Protein AF-A0A2S5T7K4-F1 (afdb_monomer)

Secondary structure (DSSP, 8-state):
-PPPHHHHHHHHHHHHHHH-TTS-HHHHHHHHHHHGGGTTTSS-HHHHHHHHHHHHHH-TTS--TTGGGS--

pLDDT: mean 80.95, std 15.65, range [39.88, 94.75]

Solvent-accessible surface area (backbone atoms only — not comparable to full-atom values): 4197 Å² total; per-residue (Å²): 133,83,71,56,68,70,59,39,24,48,47,10,16,51,42,38,43,72,78,33,80,87,55,50,72,71,40,25,41,52,51,22,55,68,48,50,89,51,47,87,80,36,96,39,42,50,58,49,31,54,53,55,54,52,53,37,69,76,35,83,89,45,65,56,83,56,63,70,72,75,80,123

Mean predicted aligned error: 6.91 Å

Nearest PDB structures (foldseek):
  7zeb-assembly1_g  TM=4.247E-01  e=8.538E+00  Ovis aries
  7vya-assembly1_E  TM=3.463E-01  e=9.044E+00  Sus scrofa

Foldseek 3Di:
DDDPLVVQLVVLLVLLCVVPVPDDSVLSSVLSNVCSVVCVVDPGSNRSNVVLVVVCVVDVVDHRPSVVVPPD

Radius of gyration: 11.8 Å; Cα contacts (8 Å, |Δi|>4): 60; chains: 1; bounding box: 30×30×22 Å

Sequence (72 aa):
MELPKLQWIRRCAQRFLDTNPWLDADQAITLAAGLWPLADEWRSPEEAADTEAAAWEDDPDEPPPAARRTLH

Organism: NCBI:txid215580

Structure (mmCIF, N/CA/C/O backbone):
data_AF-A0A2S5T7K4-F1
#
_entry.id   AF-A0A2S5T7K4-F1
#
loop_
_atom_site.group_PDB
_atom_site.id
_atom_site.type_symbol
_atom_site.label_atom_id
_atom_site.label_alt_id
_atom_site.label_comp_id
_atom_site.label_asym_id
_atom_site.label_entity_id
_atom_site.label_seq_id
_atom_site.pdbx_PDB_ins_code
_atom_site.Cartn_x
_atom_site.Cartn_y
_atom_site.Cartn_z
_atom_site.occupancy
_atom_site.B_iso_or_equiv
_atom_site.auth_seq_id
_atom_site.auth_comp_id
_atom_site.auth_asym_id
_atom_site.auth_atom_id
_atom_site.pdbx_PDB_model_num
ATOM 1 N N . MET A 1 1 ? -11.998 15.689 -1.126 1.00 49.78 1 MET A N 1
ATOM 2 C CA . MET A 1 1 ? -12.327 14.755 -0.030 1.00 49.78 1 MET A CA 1
ATOM 3 C C . MET A 1 1 ? -11.204 13.744 0.010 1.00 49.78 1 MET A C 1
ATOM 5 O O . MET A 1 1 ? -11.140 12.907 -0.879 1.00 49.78 1 MET A O 1
ATOM 9 N N . GLU A 1 2 ? -10.278 13.899 0.950 1.00 59.44 2 GLU A N 1
ATOM 10 C CA . GLU A 1 2 ? -9.175 12.956 1.148 1.00 59.44 2 GLU A CA 1
ATOM 11 C C . GLU A 1 2 ? -9.759 11.610 1.601 1.00 59.44 2 GLU A C 1
ATOM 13 O O . GLU A 1 2 ? -10.590 11.558 2.513 1.00 59.44 2 GLU A O 1
ATOM 18 N N . LEU A 1 3 ? -9.385 10.518 0.930 1.00 68.44 3 LEU A N 1
ATOM 19 C CA . LEU A 1 3 ? -9.736 9.176 1.388 1.00 68.44 3 LEU A CA 1
ATOM 20 C C . LEU A 1 3 ? -9.049 8.944 2.742 1.00 68.44 3 LEU A C 1
ATOM 22 O O . LEU A 1 3 ? -7.848 9.188 2.861 1.00 68.44 3 LEU A O 1
ATOM 26 N N . PRO A 1 4 ? -9.764 8.462 3.774 1.00 88.94 4 PRO A N 1
ATOM 27 C CA . PRO A 1 4 ? -9.138 8.184 5.056 1.00 88.94 4 PRO A CA 1
ATOM 28 C C . PRO A 1 4 ? -8.022 7.151 4.872 1.00 88.94 4 PRO A C 1
ATOM 30 O O . PRO A 1 4 ? -8.228 6.138 4.202 1.00 88.94 4 PRO A O 1
ATOM 33 N N . LYS A 1 5 ? -6.864 7.391 5.504 1.00 88.88 5 LYS A N 1
ATOM 34 C CA . LYS A 1 5 ? -5.634 6.579 5.413 1.00 88.88 5 LYS A CA 1
ATOM 35 C C . LYS A 1 5 ? -5.877 5.075 5.300 1.00 88.88 5 LYS A C 1
ATOM 37 O O . LYS A 1 5 ? -5.361 4.418 4.404 1.00 88.88 5 LYS A O 1
ATOM 42 N N . LEU A 1 6 ? -6.701 4.526 6.190 1.00 91.62 6 LEU A N 1
ATOM 43 C CA . LEU A 1 6 ? -6.998 3.093 6.220 1.00 91.62 6 LEU A CA 1
ATOM 44 C C . LEU A 1 6 ? -7.749 2.600 4.975 1.00 91.62 6 LEU A C 1
ATOM 46 O O . LEU A 1 6 ? -7.505 1.484 4.531 1.00 91.62 6 LEU A O 1
ATOM 50 N N . GLN A 1 7 ? -8.648 3.402 4.396 1.00 92.31 7 GLN A N 1
ATOM 51 C CA . GLN A 1 7 ? -9.319 3.034 3.146 1.00 92.31 7 GLN A CA 1
ATOM 52 C C . GLN A 1 7 ? -8.373 3.086 1.950 1.00 92.31 7 GLN A C 1
ATOM 54 O O . GLN A 1 7 ? -8.453 2.209 1.094 1.00 92.31 7 GLN A O 1
ATOM 59 N N . TRP A 1 8 ? -7.482 4.078 1.901 1.00 93.56 8 TRP A N 1
ATOM 60 C CA . TRP A 1 8 ? -6.482 4.172 0.840 1.00 93.56 8 TRP A CA 1
ATOM 61 C C . TRP A 1 8 ? -5.547 2.961 0.873 1.00 93.56 8 TRP A C 1
ATOM 63 O O . TRP A 1 8 ? -5.445 2.238 -0.114 1.00 93.56 8 TRP A O 1
ATOM 73 N N . ILE A 1 9 ? -4.980 2.663 2.049 1.00 93.56 9 ILE A N 1
ATOM 74 C CA . ILE A 1 9 ? -4.107 1.498 2.257 1.00 93.56 9 ILE A CA 1
ATOM 75 C C . ILE A 1 9 ? -4.847 0.210 1.901 1.00 93.56 9 ILE A C 1
ATOM 77 O O . ILE A 1 9 ? -4.306 -0.633 1.198 1.00 93.56 9 ILE A O 1
ATOM 81 N N . ARG A 1 10 ? -6.108 0.059 2.324 1.00 94.00 10 ARG A N 1
ATOM 82 C CA . ARG A 1 10 ? -6.899 -1.135 2.006 1.00 94.00 10 ARG A CA 1
ATOM 83 C C . ARG A 1 10 ? -7.122 -1.309 0.504 1.00 94.00 10 ARG A C 1
ATOM 85 O O . ARG A 1 10 ? -7.047 -2.435 0.029 1.00 94.00 10 ARG A O 1
ATOM 92 N N . ARG A 1 11 ? -7.413 -0.236 -0.239 1.00 93.88 11 ARG A N 1
ATOM 93 C CA . ARG A 1 11 ? -7.591 -0.310 -1.700 1.00 93.88 11 ARG A CA 1
ATOM 94 C C . ARG A 1 11 ? -6.290 -0.644 -2.417 1.00 93.88 11 ARG A C 1
ATOM 96 O O . ARG A 1 11 ? -6.293 -1.514 -3.277 1.00 93.88 11 ARG A O 1
ATOM 103 N N . CYS A 1 12 ? -5.196 -0.011 -2.007 1.00 93.94 12 CYS A N 1
ATOM 104 C CA . CYS A 1 12 ? -3.863 -0.268 -2.539 1.00 93.94 12 CYS A CA 1
ATOM 105 C C . CYS A 1 12 ? -3.443 -1.730 -2.281 1.00 93.94 12 CYS A C 1
ATOM 107 O O . CYS A 1 12 ? -3.104 -2.457 -3.208 1.00 93.94 12 CYS A O 1
ATOM 109 N N . ALA A 1 13 ? -3.611 -2.219 -1.048 1.00 93.25 13 ALA A N 1
ATOM 110 C CA . ALA A 1 13 ? -3.346 -3.612 -0.688 1.00 93.25 13 ALA A CA 1
ATOM 111 C C . ALA A 1 13 ? -4.233 -4.596 -1.465 1.00 93.25 13 ALA A C 1
ATOM 113 O O . ALA A 1 13 ? -3.760 -5.626 -1.935 1.00 93.25 13 ALA A O 1
ATOM 114 N N . GLN A 1 14 ? -5.519 -4.276 -1.638 1.00 94.75 14 GLN A N 1
ATOM 115 C CA . GLN A 1 14 ? -6.423 -5.106 -2.430 1.00 94.75 14 GLN A CA 1
ATOM 116 C C . GLN A 1 14 ? -5.975 -5.189 -3.891 1.00 94.75 14 GLN A C 1
ATOM 118 O O . GLN A 1 14 ? -6.081 -6.259 -4.484 1.00 94.75 14 GLN A O 1
ATOM 123 N N . ARG A 1 15 ? -5.466 -4.083 -4.450 1.00 94.25 15 ARG A N 1
ATOM 124 C CA . ARG A 1 15 ? -4.927 -4.047 -5.808 1.00 94.25 15 ARG A CA 1
ATOM 125 C C . ARG A 1 15 ? -3.686 -4.923 -5.937 1.00 94.25 15 ARG A C 1
ATOM 127 O O . ARG A 1 15 ? -3.635 -5.717 -6.865 1.00 94.25 15 ARG A O 1
ATOM 134 N N . PHE A 1 16 ? -2.761 -4.855 -4.978 1.00 91.56 16 PHE A N 1
ATOM 135 C CA . PHE A 1 16 ? -1.600 -5.747 -4.944 1.00 91.56 16 PHE A CA 1
ATOM 136 C C . PHE A 1 16 ? -1.996 -7.223 -4.948 1.00 91.56 16 PHE A C 1
ATOM 138 O O . PHE A 1 16 ? -1.430 -7.989 -5.714 1.00 91.56 16 PHE A O 1
ATOM 145 N N . LEU A 1 17 ? -2.979 -7.620 -4.136 1.00 91.50 17 LEU A N 1
ATOM 146 C CA . LEU A 1 17 ? -3.441 -9.013 -4.079 1.00 91.50 17 LEU A CA 1
ATOM 147 C C . LEU A 1 17 ? -4.148 -9.468 -5.365 1.00 91.50 17 LEU A C 1
ATOM 149 O O . LEU A 1 17 ? -4.086 -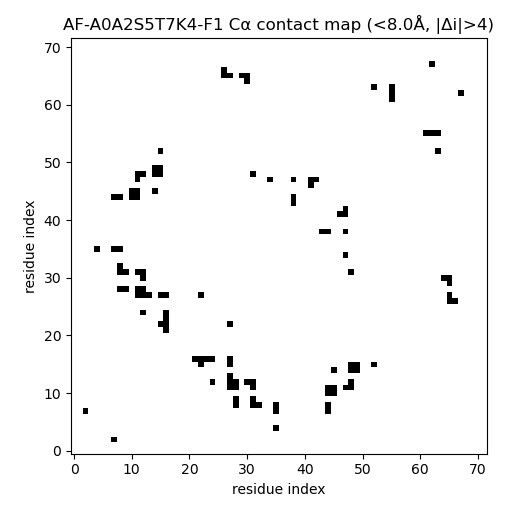10.644 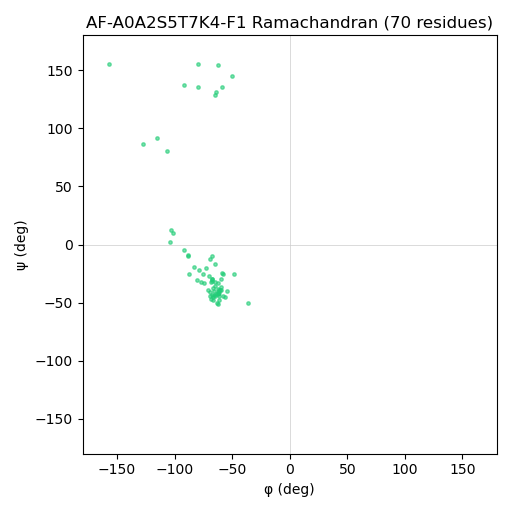-5.711 1.00 91.50 17 LEU A O 1
ATOM 153 N N . ASP A 1 18 ? -4.834 -8.554 -6.056 1.00 92.19 18 ASP A N 1
ATOM 154 C CA . ASP A 1 18 ? -5.524 -8.831 -7.323 1.00 92.19 18 ASP A CA 1
ATOM 155 C C . ASP A 1 18 ? -4.531 -9.089 -8.465 1.00 92.19 18 ASP A C 1
ATOM 157 O O . ASP A 1 18 ? -4.714 -10.010 -9.259 1.00 92.19 18 ASP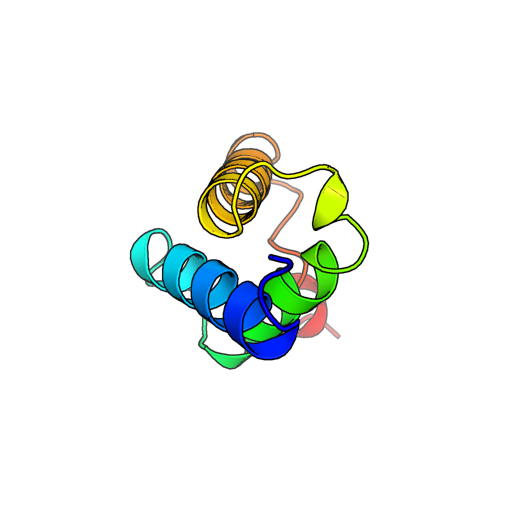 A O 1
ATOM 161 N N . THR A 1 19 ? -3.449 -8.308 -8.517 1.00 88.38 19 THR A N 1
ATOM 162 C CA . THR A 1 19 ? -2.421 -8.415 -9.562 1.00 88.38 19 THR A CA 1
ATOM 163 C C . THR A 1 19 ? -1.327 -9.427 -9.224 1.00 88.38 19 THR A C 1
ATOM 165 O O . THR A 1 19 ? -0.728 -10.003 -10.129 1.00 88.38 19 THR A O 1
ATOM 168 N N . ASN A 1 20 ? -1.093 -9.701 -7.938 1.00 86.19 20 ASN A N 1
ATOM 169 C CA . ASN A 1 20 ? -0.032 -10.580 -7.457 1.00 86.19 20 ASN A CA 1
ATOM 170 C C . ASN A 1 20 ? -0.603 -11.659 -6.521 1.00 86.19 20 ASN A C 1
ATOM 172 O O . ASN A 1 20 ? -0.571 -11.509 -5.299 1.00 86.19 20 ASN A O 1
ATOM 176 N N . PRO A 1 21 ? -1.085 -12.795 -7.055 1.00 83.12 21 PRO A N 1
ATOM 177 C CA . PRO A 1 21 ? -1.688 -13.860 -6.244 1.00 83.12 21 PRO A CA 1
ATOM 178 C C . PRO A 1 21 ? -0.691 -14.584 -5.323 1.00 83.12 21 PRO A C 1
ATOM 180 O O . PRO A 1 21 ? -1.091 -15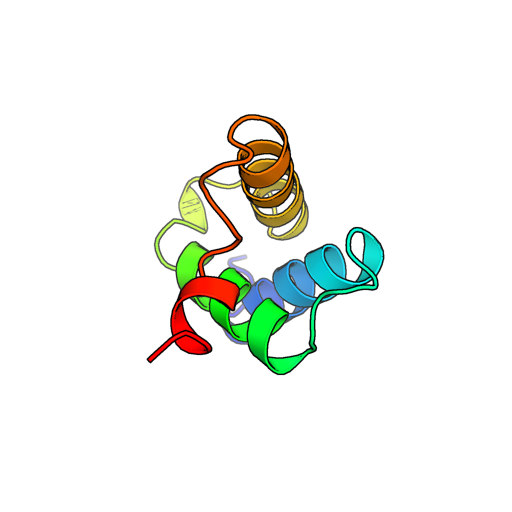.385 -4.482 1.00 83.12 21 PRO A O 1
ATOM 183 N N . TRP A 1 22 ? 0.608 -14.336 -5.497 1.00 83.44 22 TRP A N 1
ATOM 184 C CA . TRP A 1 22 ? 1.690 -14.864 -4.665 1.00 83.44 22 TRP A CA 1
ATOM 185 C C . TRP A 1 22 ? 2.003 -13.977 -3.446 1.00 83.44 22 TRP A C 1
ATOM 187 O O . TRP A 1 22 ? 2.755 -14.402 -2.569 1.00 83.44 22 TRP A O 1
ATOM 197 N N . LEU A 1 23 ? 1.442 -12.764 -3.376 1.00 85.81 23 LEU A N 1
ATOM 198 C CA . LEU A 1 23 ? 1.592 -11.852 -2.243 1.00 85.81 23 LEU A CA 1
ATOM 199 C C . LEU A 1 23 ? 0.649 -12.247 -1.101 1.00 85.81 23 LEU A C 1
ATOM 201 O O . LEU A 1 23 ? -0.535 -12.507 -1.307 1.00 85.81 23 LEU A O 1
ATOM 205 N N . ASP A 1 24 ? 1.169 -12.246 0.126 1.00 89.00 24 ASP A N 1
ATOM 206 C CA . ASP A 1 24 ? 0.349 -12.459 1.319 1.00 89.00 24 ASP A CA 1
ATOM 207 C C . ASP A 1 24 ? -0.389 -11.169 1.718 1.00 89.00 24 ASP A C 1
ATOM 209 O O . ASP A 1 24 ? 0.068 -10.057 1.434 1.00 89.00 24 ASP A O 1
ATOM 213 N N . ALA A 1 25 ? -1.518 -11.289 2.418 1.00 88.75 25 ALA A N 1
ATOM 214 C CA . ALA A 1 25 ? -2.323 -10.134 2.812 1.00 88.75 25 ALA A CA 1
ATOM 215 C C . ALA A 1 25 ? -1.546 -9.169 3.722 1.00 88.75 25 ALA A C 1
ATOM 217 O O . ALA A 1 25 ? -1.647 -7.952 3.559 1.00 88.75 25 ALA A O 1
ATOM 218 N N . ASP A 1 26 ? -0.738 -9.697 4.644 1.00 89.81 26 ASP A N 1
ATOM 219 C CA . ASP A 1 26 ? 0.095 -8.881 5.537 1.00 89.81 26 ASP A CA 1
ATOM 220 C C . ASP A 1 26 ? 1.192 -8.124 4.766 1.00 89.81 26 ASP A C 1
ATOM 222 O O . ASP A 1 26 ? 1.458 -6.941 5.009 1.00 89.81 26 ASP A O 1
ATOM 226 N N . GLN A 1 27 ? 1.762 -8.778 3.750 1.00 88.31 27 GLN A N 1
ATOM 227 C CA . GLN A 1 27 ? 2.749 -8.175 2.859 1.00 88.31 27 GLN A CA 1
ATOM 228 C C . GLN A 1 27 ? 2.125 -7.058 2.018 1.00 88.31 27 GLN A C 1
ATOM 230 O O . GLN A 1 27 ? 2.653 -5.948 1.988 1.00 88.31 27 GLN A O 1
ATOM 235 N N . ALA A 1 28 ? 0.965 -7.308 1.406 1.00 89.8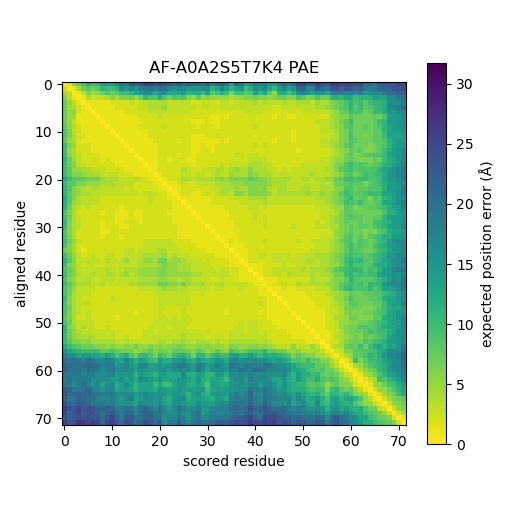1 28 ALA A N 1
ATOM 236 C CA . ALA A 1 28 ? 0.241 -6.311 0.624 1.00 89.81 28 ALA A CA 1
ATOM 237 C C . ALA A 1 28 ? -0.146 -5.082 1.465 1.00 89.81 28 ALA A C 1
ATOM 239 O O . ALA A 1 28 ? -0.026 -3.947 1.001 1.00 89.81 28 ALA A O 1
ATOM 240 N N . ILE A 1 29 ? -0.558 -5.283 2.723 1.00 91.31 29 ILE A N 1
ATOM 241 C CA . ILE A 1 29 ? -0.843 -4.190 3.664 1.00 91.31 29 ILE A CA 1
ATOM 242 C C . ILE A 1 29 ? 0.429 -3.411 4.005 1.00 91.31 29 ILE A C 1
ATOM 244 O O . ILE A 1 29 ? 0.393 -2.181 4.035 1.00 91.31 29 ILE A O 1
ATOM 248 N N . THR A 1 30 ? 1.545 -4.098 4.248 1.00 90.62 30 THR A N 1
ATOM 249 C CA . THR A 1 30 ? 2.833 -3.460 4.554 1.00 90.62 30 THR A CA 1
ATOM 250 C C . THR A 1 30 ? 3.309 -2.583 3.397 1.00 90.62 30 THR A C 1
ATOM 252 O O . THR A 1 30 ? 3.710 -1.440 3.619 1.00 90.62 30 THR A O 1
ATOM 255 N N . LEU A 1 31 ? 3.201 -3.080 2.165 1.00 89.62 31 LEU A N 1
ATOM 256 C CA . LEU A 1 31 ? 3.544 -2.341 0.949 1.00 89.62 31 LEU A CA 1
ATOM 257 C C . LEU A 1 31 ? 2.645 -1.119 0.768 1.00 89.62 31 LEU A 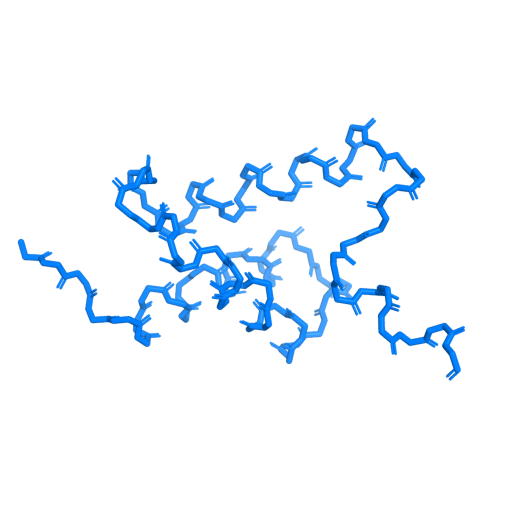C 1
ATOM 259 O O . LEU A 1 31 ? 3.127 0.006 0.660 1.00 89.62 31 LEU A O 1
ATOM 263 N N . ALA A 1 32 ? 1.331 -1.313 0.861 1.00 91.69 32 ALA A N 1
ATOM 264 C CA . ALA A 1 32 ? 0.367 -0.225 0.775 1.00 91.69 32 ALA A CA 1
ATOM 265 C C . ALA A 1 32 ? 0.568 0.840 1.869 1.00 91.69 32 ALA A C 1
ATOM 267 O O . ALA A 1 32 ? 0.410 2.035 1.626 1.00 91.69 32 ALA A O 1
ATOM 268 N N . ALA A 1 33 ? 0.941 0.437 3.086 1.00 91.19 33 ALA A N 1
ATOM 269 C CA . ALA A 1 33 ? 1.272 1.366 4.161 1.00 91.19 33 ALA A CA 1
ATOM 270 C C . ALA A 1 33 ? 2.571 2.143 3.890 1.00 91.19 33 ALA A C 1
ATOM 272 O O . ALA A 1 33 ? 2.669 3.300 4.302 1.00 91.19 33 ALA A O 1
ATOM 273 N N . GLY A 1 34 ? 3.533 1.528 3.195 1.00 90.19 34 GLY A N 1
ATOM 274 C CA . GLY A 1 34 ? 4.771 2.161 2.737 1.00 90.19 34 GLY A CA 1
ATOM 275 C C . GLY A 1 34 ? 4.553 3.219 1.655 1.00 90.19 34 GLY A C 1
ATOM 276 O O . GLY A 1 34 ? 5.280 4.206 1.637 1.00 90.19 34 GLY A O 1
ATOM 277 N N . LEU A 1 35 ? 3.512 3.069 0.830 1.00 89.88 35 LEU A N 1
ATOM 278 C CA . LEU A 1 35 ? 3.144 4.036 -0.213 1.00 89.88 35 LEU A CA 1
ATOM 27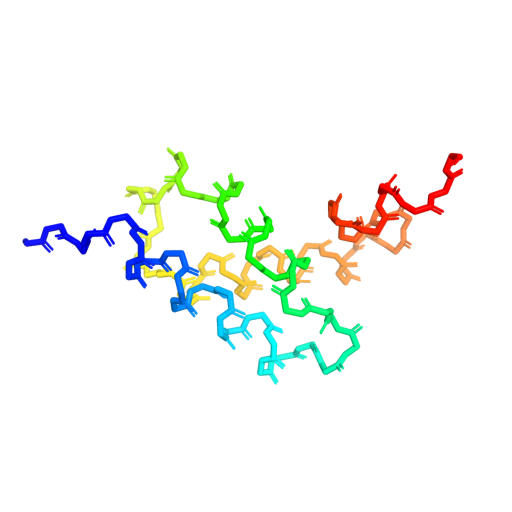9 C C . LEU A 1 35 ? 2.295 5.209 0.303 1.00 89.88 35 LEU A C 1
ATOM 281 O O . LEU A 1 35 ? 2.257 6.268 -0.319 1.00 89.88 35 LEU A O 1
ATOM 285 N N . TRP A 1 36 ? 1.646 5.064 1.464 1.00 90.12 36 TRP A N 1
ATOM 286 C CA . TRP A 1 36 ? 0.803 6.116 2.048 1.00 90.12 36 TRP A CA 1
ATOM 287 C C . TRP A 1 36 ? 1.482 7.491 2.236 1.00 90.12 36 TRP A C 1
ATOM 289 O O . TRP A 1 36 ? 0.815 8.500 2.014 1.00 90.12 36 TRP A O 1
ATOM 299 N N . PRO A 1 37 ? 2.756 7.606 2.663 1.00 89.81 37 PRO A N 1
ATOM 300 C CA . PRO A 1 37 ? 3.429 8.901 2.790 1.00 89.81 37 PRO A CA 1
ATOM 301 C C . PRO A 1 37 ? 3.477 9.699 1.482 1.00 89.81 37 PRO A C 1
ATOM 303 O O . PRO A 1 37 ? 3.542 10.921 1.536 1.00 89.81 37 PRO A O 1
ATOM 306 N N . LEU A 1 38 ? 3.409 9.007 0.342 1.00 88.44 38 LEU A N 1
ATOM 307 C CA . LEU A 1 38 ? 3.400 9.574 -1.004 1.00 88.44 38 LEU A CA 1
ATOM 308 C C . LEU A 1 38 ? 1.977 9.596 -1.596 1.00 88.44 38 LEU A C 1
ATOM 310 O O . LEU A 1 38 ? 1.802 9.857 -2.778 1.00 88.44 38 LEU A O 1
ATOM 314 N N . ALA A 1 39 ? 0.932 9.308 -0.805 1.00 88.44 39 ALA A N 1
ATOM 315 C CA . ALA A 1 39 ? -0.445 9.163 -1.295 1.00 88.44 39 ALA A CA 1
ATOM 316 C C . ALA A 1 39 ? -0.998 10.408 -2.007 1.00 88.44 39 ALA A C 1
ATOM 318 O O . ALA A 1 39 ? -1.912 10.263 -2.813 1.00 88.44 39 ALA A O 1
ATOM 319 N N . ASP A 1 40 ? -0.467 11.597 -1.707 1.00 87.56 40 ASP A N 1
ATOM 320 C CA . ASP A 1 40 ? -0.839 12.860 -2.362 1.00 87.56 40 ASP A CA 1
ATOM 321 C C . ASP A 1 40 ? -0.242 12.992 -3.776 1.00 87.56 40 ASP A C 1
ATOM 323 O O . ASP A 1 40 ? -0.808 13.661 -4.636 1.00 87.56 40 ASP A O 1
ATOM 327 N N . GLU A 1 41 ? 0.875 12.308 -4.041 1.00 89.94 41 GLU A N 1
ATOM 328 C CA . GLU A 1 41 ? 1.535 12.283 -5.352 1.00 89.94 41 GLU A CA 1
ATOM 329 C C . GLU A 1 41 ? 0.837 11.323 -6.324 1.00 89.94 41 GLU A C 1
ATOM 331 O O . GLU A 1 41 ? 0.940 11.469 -7.543 1.00 89.94 41 GLU A O 1
ATOM 336 N N . TRP A 1 42 ? 0.085 10.362 -5.786 1.00 89.38 42 TRP A N 1
ATOM 337 C CA . TRP A 1 42 ? -0.644 9.364 -6.556 1.00 89.38 42 TRP A CA 1
ATOM 338 C C . TRP A 1 42 ? -2.068 9.815 -6.856 1.00 89.38 42 TRP A C 1
ATOM 340 O O . TRP A 1 42 ? -2.807 10.263 -5.977 1.00 89.38 42 TRP A O 1
ATOM 350 N N . ARG A 1 43 ? -2.528 9.596 -8.094 1.00 88.00 43 ARG A N 1
ATOM 351 C CA . ARG A 1 43 ? -3.916 9.912 -8.460 1.00 88.00 43 ARG A CA 1
ATOM 352 C C . ARG A 1 43 ? -4.916 8.991 -7.753 1.00 88.00 43 ARG A C 1
ATOM 354 O O . ARG A 1 43 ? -6.062 9.380 -7.519 1.00 88.00 43 ARG A O 1
ATOM 361 N N . SER A 1 44 ? -4.506 7.758 -7.451 1.00 91.00 44 SER A N 1
ATOM 362 C CA . SER A 1 44 ? -5.327 6.751 -6.774 1.00 91.00 44 SER A CA 1
ATOM 363 C C . SER A 1 44 ? -4.467 5.685 -6.078 1.00 91.00 44 SER A C 1
ATOM 365 O O . SER A 1 44 ? -3.330 5.461 -6.497 1.00 91.00 44 SER A O 1
ATOM 367 N N . PRO A 1 45 ? -4.986 5.006 -5.035 1.00 91.75 45 PRO A N 1
ATOM 368 C CA . PRO A 1 45 ? -4.282 3.891 -4.397 1.00 91.75 45 PRO A CA 1
ATOM 369 C C . PRO A 1 45 ? -3.981 2.731 -5.353 1.00 91.75 45 PRO A C 1
ATOM 371 O O . PRO A 1 45 ? -2.997 2.020 -5.164 1.00 91.75 45 PRO A O 1
ATOM 374 N N . GLU A 1 46 ? -4.827 2.529 -6.360 1.00 93.19 46 GLU A N 1
ATOM 375 C CA . GLU A 1 46 ? -4.656 1.514 -7.393 1.00 93.19 46 GLU A CA 1
ATOM 376 C C . GLU A 1 46 ? -3.459 1.838 -8.300 1.00 93.19 46 GLU A C 1
ATOM 378 O O . GLU A 1 46 ? -2.603 0.983 -8.493 1.00 93.19 46 GLU A O 1
ATOM 383 N N . GLU A 1 47 ? -3.341 3.086 -8.768 1.00 91.75 47 GLU A N 1
ATOM 384 C CA . GLU A 1 47 ? -2.206 3.550 -9.588 1.00 91.75 47 GLU A CA 1
ATOM 385 C C . GLU A 1 47 ? -0.865 3.422 -8.850 1.00 91.75 47 GLU A C 1
ATOM 387 O O . GLU A 1 47 ? 0.129 3.003 -9.444 1.00 91.75 47 GLU A O 1
ATOM 392 N N . ALA A 1 48 ? -0.850 3.717 -7.546 1.00 91.81 48 ALA A N 1
ATOM 393 C CA . ALA A 1 48 ? 0.329 3.535 -6.703 1.00 91.81 48 ALA A CA 1
ATOM 394 C C . ALA A 1 48 ? 0.752 2.058 -6.629 1.00 91.81 48 ALA A C 1
ATOM 396 O O . ALA A 1 48 ? 1.935 1.744 -6.725 1.00 91.81 48 ALA A O 1
ATOM 397 N N . ALA A 1 49 ? -0.220 1.150 -6.490 1.00 91.31 49 ALA A N 1
ATOM 398 C CA . ALA A 1 49 ? 0.040 -0.285 -6.435 1.00 91.31 49 ALA A CA 1
ATOM 399 C C . ALA A 1 49 ? 0.523 -0.845 -7.781 1.00 91.31 49 ALA A C 1
ATOM 401 O O . ALA A 1 49 ? 1.479 -1.611 -7.801 1.00 91.31 49 ALA A O 1
ATOM 402 N N . ASP A 1 50 ? -0.104 -0.461 -8.898 1.00 90.19 50 ASP A N 1
ATOM 403 C CA . ASP A 1 50 ? 0.332 -0.883 -10.237 1.00 90.19 50 ASP A CA 1
ATOM 404 C C . ASP A 1 50 ? 1.746 -0.369 -10.555 1.00 90.19 50 ASP A C 1
ATOM 406 O 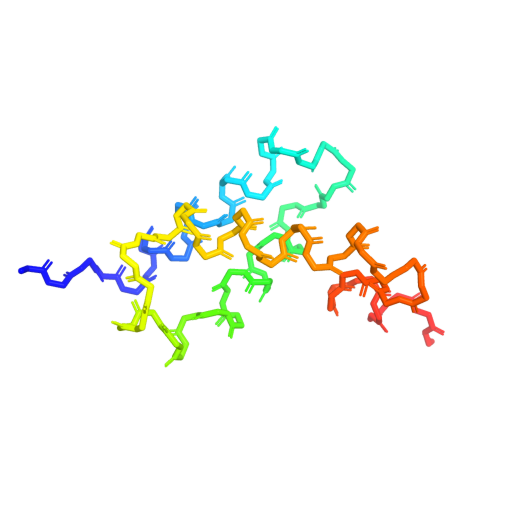O . ASP A 1 50 ? 2.558 -1.116 -11.094 1.00 90.19 50 ASP A O 1
ATOM 410 N N . THR A 1 51 ? 2.064 0.876 -10.186 1.00 89.25 51 THR A N 1
ATOM 411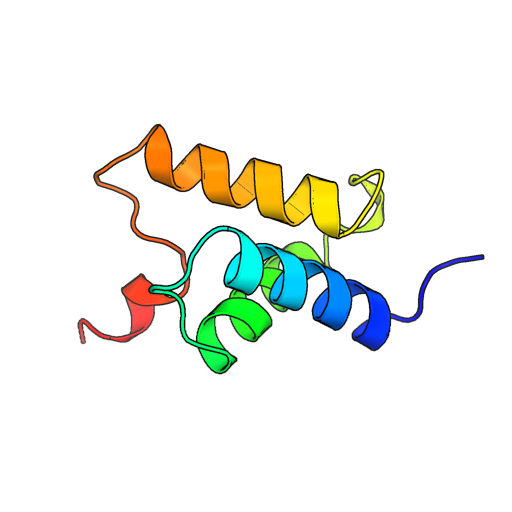 C CA . THR A 1 51 ? 3.396 1.457 -10.430 1.00 89.25 51 THR A CA 1
ATOM 412 C C . THR A 1 51 ? 4.478 0.758 -9.611 1.00 89.25 51 THR A C 1
ATOM 414 O O . THR A 1 51 ? 5.522 0.406 -10.153 1.00 89.25 51 THR A O 1
ATOM 417 N N . GLU A 1 52 ? 4.223 0.517 -8.324 1.00 88.25 52 GLU A N 1
ATOM 418 C CA . GLU A 1 52 ? 5.161 -0.205 -7.461 1.00 88.25 52 GLU A CA 1
ATOM 419 C C . GLU A 1 52 ? 5.329 -1.665 -7.908 1.00 88.25 52 GLU A C 1
ATOM 421 O O . GLU A 1 52 ? 6.442 -2.179 -7.937 1.00 88.25 52 GLU A O 1
ATOM 426 N N . ALA A 1 53 ? 4.241 -2.327 -8.315 1.00 86.00 53 ALA A N 1
ATOM 427 C CA . ALA A 1 53 ? 4.302 -3.692 -8.832 1.00 86.00 53 ALA A CA 1
ATOM 428 C C . ALA A 1 53 ? 5.113 -3.777 -10.134 1.00 86.00 53 ALA A C 1
ATOM 430 O O . ALA A 1 53 ? 5.937 -4.676 -10.277 1.00 86.00 53 ALA A O 1
ATOM 431 N N . ALA A 1 54 ? 4.930 -2.821 -11.050 1.00 86.38 54 ALA A N 1
ATOM 432 C CA . ALA A 1 54 ? 5.705 -2.743 -12.285 1.00 86.38 54 ALA A CA 1
ATOM 433 C C . ALA A 1 54 ? 7.205 -2.524 -12.021 1.00 86.38 54 ALA A C 1
ATOM 435 O O . ALA A 1 54 ? 8.036 -3.049 -12.759 1.00 86.38 54 ALA A O 1
ATOM 436 N N . ALA A 1 55 ? 7.564 -1.797 -10.957 1.00 83.69 55 ALA A N 1
ATOM 437 C CA . ALA A 1 55 ? 8.961 -1.609 -10.570 1.00 83.69 55 ALA A CA 1
ATOM 438 C C . ALA A 1 55 ? 9.636 -2.923 -10.131 1.00 83.69 55 ALA A C 1
ATOM 440 O O . ALA A 1 55 ? 10.821 -3.106 -10.394 1.00 83.69 55 ALA A O 1
ATOM 441 N N . TRP A 1 56 ? 8.896 -3.862 -9.526 1.00 79.81 56 TRP A N 1
ATOM 442 C CA . TRP A 1 56 ? 9.429 -5.191 -9.178 1.00 79.81 56 TRP A CA 1
ATOM 443 C C . TRP A 1 56 ? 9.683 -6.076 -10.402 1.00 79.81 56 TRP A C 1
ATOM 445 O O . TRP A 1 56 ? 10.497 -6.992 -10.341 1.00 79.81 56 TRP A O 1
ATOM 455 N N . GLU A 1 57 ? 8.953 -5.853 -11.498 1.00 70.62 57 GLU A N 1
ATOM 456 C CA . GLU A 1 57 ? 9.135 -6.617 -12.737 1.00 70.62 57 GLU A CA 1
ATOM 457 C C . GLU A 1 57 ? 10.316 -6.100 -13.572 1.00 70.62 57 GLU A C 1
ATOM 459 O O . GLU A 1 57 ? 10.949 -6.889 -14.277 1.00 70.62 57 GLU A O 1
ATOM 464 N N . ASP A 1 58 ? 10.618 -4.799 -13.494 1.00 68.69 58 ASP A N 1
ATOM 465 C CA . ASP A 1 58 ? 11.732 -4.171 -14.221 1.00 68.69 58 ASP A CA 1
ATOM 466 C C . ASP A 1 58 ? 13.095 -4.471 -13.570 1.00 68.69 58 ASP A C 1
ATOM 468 O O . ASP A 1 58 ? 14.087 -4.654 -14.280 1.00 68.69 58 ASP A O 1
ATOM 472 N N . ASP A 1 59 ? 13.136 -4.613 -12.239 1.00 63.44 59 ASP A N 1
ATOM 473 C CA . ASP A 1 59 ? 14.345 -4.972 -11.494 1.00 63.44 59 ASP A CA 1
ATOM 474 C C . ASP A 1 59 ? 14.204 -6.352 -10.810 1.00 63.44 59 ASP A C 1
ATOM 476 O O . ASP A 1 59 ? 13.715 -6.458 -9.683 1.00 63.44 59 ASP A O 1
ATOM 480 N N . PRO A 1 60 ? 14.621 -7.453 -11.472 1.00 57.47 60 PRO A N 1
ATOM 481 C CA . PRO A 1 60 ? 14.445 -8.813 -10.952 1.00 57.47 60 PRO A CA 1
ATOM 482 C C . PRO A 1 60 ? 15.312 -9.125 -9.721 1.00 57.47 60 PRO A C 1
ATOM 484 O O . PRO A 1 60 ? 15.099 -10.154 -9.073 1.00 57.47 60 PRO A O 1
ATOM 487 N N . ASP A 1 61 ? 16.292 -8.272 -9.405 1.00 59.69 61 ASP A N 1
ATOM 488 C CA . ASP A 1 61 ? 17.113 -8.356 -8.190 1.00 59.69 61 ASP A CA 1
ATOM 489 C C . ASP A 1 61 ? 16.470 -7.602 -7.013 1.00 59.69 61 ASP A C 1
ATOM 491 O O . ASP A 1 61 ? 16.910 -7.736 -5.865 1.00 59.69 61 ASP A O 1
ATOM 495 N N . GLU A 1 62 ? 15.397 -6.847 -7.267 1.00 57.47 62 GLU A N 1
ATOM 496 C CA . GLU A 1 62 ? 14.683 -6.070 -6.271 1.00 57.47 62 GLU A CA 1
ATOM 497 C C . GLU A 1 62 ? 13.332 -6.713 -5.921 1.00 57.47 62 GLU A C 1
ATOM 499 O O . GLU A 1 62 ? 12.275 -6.303 -6.402 1.00 57.47 62 GLU A O 1
ATOM 504 N N . PRO A 1 63 ? 13.330 -7.746 -5.046 1.00 56.81 63 PRO A N 1
ATOM 505 C CA . PRO A 1 63 ? 12.086 -8.357 -4.620 1.00 56.81 63 PRO A CA 1
ATOM 506 C C . PRO A 1 63 ? 11.243 -7.308 -3.883 1.00 56.81 63 PRO A C 1
ATOM 508 O O . PRO A 1 63 ? 11.805 -6.380 -3.281 1.00 56.81 63 PRO A O 1
ATOM 511 N N . PRO A 1 64 ? 9.905 -7.468 -3.861 1.00 61.09 64 PRO A N 1
ATOM 512 C CA . PRO A 1 64 ? 9.026 -6.509 -3.208 1.00 61.09 64 PRO A CA 1
ATOM 513 C C . PRO A 1 64 ? 9.530 -6.217 -1.787 1.00 61.09 64 PRO A C 1
ATOM 515 O O . PRO A 1 64 ? 10.005 -7.137 -1.107 1.00 61.09 64 PRO A O 1
ATOM 518 N N . PRO A 1 65 ? 9.393 -4.978 -1.281 1.00 59.25 65 PRO A N 1
ATOM 519 C CA . PRO A 1 65 ? 9.882 -4.588 0.044 1.00 59.25 65 PRO A CA 1
ATOM 520 C C . PRO A 1 65 ? 9.483 -5.552 1.179 1.00 59.25 65 PRO A C 1
ATOM 522 O O . PRO A 1 65 ? 10.181 -5.654 2.189 1.00 59.25 65 PRO A O 1
ATOM 525 N N . ALA A 1 66 ? 8.377 -6.284 1.013 1.00 53.69 66 ALA A N 1
ATOM 526 C CA . ALA A 1 66 ? 7.893 -7.294 1.944 1.00 53.69 66 ALA A CA 1
ATOM 527 C C . ALA A 1 66 ? 8.688 -8.621 1.932 1.00 53.69 66 ALA A C 1
ATOM 529 O O . ALA A 1 66 ? 8.884 -9.214 2.992 1.00 53.69 66 ALA A O 1
ATOM 530 N N . ALA A 1 67 ? 9.220 -9.056 0.786 1.00 49.56 67 ALA A N 1
ATOM 531 C CA . ALA A 1 67 ? 10.054 -10.258 0.674 1.00 49.56 67 ALA A CA 1
ATOM 532 C C . ALA A 1 67 ? 11.461 -10.065 1.274 1.00 49.56 67 ALA A C 1
ATOM 534 O O . ALA A 1 67 ? 12.110 -11.029 1.683 1.00 49.56 67 ALA A O 1
ATOM 535 N N . ARG A 1 68 ? 11.913 -8.811 1.431 1.00 52.12 68 ARG A N 1
ATOM 536 C CA . ARG A 1 68 ? 13.174 -8.485 2.123 1.00 52.12 68 ARG A CA 1
ATOM 537 C C . ARG A 1 68 ? 13.158 -8.847 3.621 1.00 52.12 68 ARG A C 1
ATOM 539 O O . ARG A 1 68 ? 14.221 -8.942 4.225 1.00 52.12 68 ARG A O 1
ATOM 546 N N . ARG A 1 69 ? 11.985 -9.072 4.238 1.00 45.78 69 ARG A N 1
ATOM 547 C CA . ARG A 1 69 ? 11.845 -9.378 5.682 1.00 45.78 69 ARG A CA 1
ATOM 548 C C . ARG A 1 69 ? 11.848 -10.863 6.049 1.00 45.78 69 ARG A C 1
ATOM 550 O O . ARG A 1 69 ? 11.845 -11.162 7.238 1.00 45.78 69 ARG A O 1
ATOM 557 N N . THR A 1 70 ? 11.884 -11.781 5.084 1.00 47.34 70 THR A N 1
ATOM 558 C CA . THR A 1 70 ? 11.886 -13.237 5.346 1.00 47.34 70 THR A CA 1
ATOM 559 C C . THR A 1 70 ? 13.249 -13.911 5.176 1.00 47.34 70 THR A C 1
ATOM 561 O O . THR A 1 70 ? 13.342 -15.123 5.336 1.00 47.34 70 THR A O 1
ATOM 564 N N . LEU A 1 71 ? 14.307 -13.157 4.863 1.00 46.59 71 LEU A N 1
ATOM 565 C CA . LEU A 1 71 ? 15.644 -13.702 4.585 1.00 46.59 71 LEU A CA 1
ATOM 566 C C . LEU A 1 71 ? 16.663 -13.549 5.729 1.00 46.59 71 LEU A C 1
ATOM 568 O O . LEU A 1 71 ? 17.844 -13.789 5.486 1.00 46.59 71 LEU A O 1
ATOM 572 N N . HIS A 1 72 ? 16.249 -13.189 6.952 1.00 39.88 72 HIS A N 1
ATOM 573 C CA . HIS A 1 72 ? 17.182 -13.055 8.078 1.00 39.88 72 HIS A CA 1
ATOM 574 C C . HIS A 1 72 ? 16.964 -14.055 9.214 1.00 39.88 72 HIS A C 1
ATOM 576 O O . HIS A 1 72 ? 15.798 -14.247 9.623 1.00 39.88 72 HIS A O 1
#